Protein AF-A0A023WYY3-F1 (afdb_monomer_lite)

pLDDT: mean 71.52, std 16.11, range [32.47, 91.0]

Organism: Rubrobacter radiotolerans (NCBI:txid42256)

Radius of gyration: 21.74 Å; chains: 1; bounding box: 45×30×71 Å

Secondary structure (DSSP, 8-state):
---------------GGGGHHHHHHHHHTT--HHHHHHHHTS-HHHHHHHHHHTT-PPP---S-PPP--S-----EEE-SSS-EEE-GGGGG-HHHHHHTTT---EEEEE-SS-EEEEE------

Sequence (125 aa):
MGGWRLSVGINQRVSLRKFIDDIRRWVNDGKSDEWIASALGTSSSSVQSFRSRNGIYRRTAGPFLPEIGEHSSYEGVLEEGPGLWFDPSVNEDERWKKNWSDVNDVDIHITASRIYIVRHERDRD

Foldseek 3Di:
DDDDDPPPDPAPPQPCVVCVVVLLVCLQVVHQLPRVCVVRVHDSVVSVVVCVVVVSDRPDPDPDDDDPPDDDDWDWDDDPDPDIDTDPCCCVDPCCVVPPPPQPAWDWDDDPPDIDTHGPPPPDD

Structure (mmCIF, N/CA/C/O backbone):
data_AF-A0A023WYY3-F1
#
_entry.id   AF-A0A023WYY3-F1
#
loop_
_atom_site.group_PDB
_atom_site.id
_atom_site.type_symbol
_atom_site.label_atom_id
_atom_site.label_alt_id
_atom_site.label_comp_id
_atom_site.label_asym_id
_atom_site.label_entity_id
_atom_site.label_seq_id
_atom_site.pdbx_PDB_ins_code
_atom_site.Cartn_x
_atom_site.Cartn_y
_atom_site.Cartn_z
_atom_site.occupancy
_atom_site.B_iso_or_equiv
_atom_site.auth_seq_id
_atom_site.auth_comp_id
_atom_site.auth_asym_id
_atom_site.auth_atom_id
_atom_site.pdbx_PDB_model_num
ATOM 1 N N . MET A 1 1 ? 13.586 3.823 45.061 1.00 37.12 1 MET A N 1
ATOM 2 C CA . MET A 1 1 ? 12.839 2.557 44.911 1.00 37.12 1 MET A CA 1
ATOM 3 C C . MET A 1 1 ? 11.396 2.870 44.526 1.00 37.12 1 MET A C 1
ATOM 5 O O . MET A 1 1 ? 10.706 3.521 45.292 1.00 37.12 1 MET A O 1
ATOM 9 N N . GLY A 1 2 ? 11.026 2.488 43.297 1.00 39.59 2 GLY A N 1
ATOM 10 C CA . GLY A 1 2 ? 9.681 2.189 42.773 1.00 39.59 2 GLY A CA 1
ATOM 11 C C . GLY A 1 2 ? 8.455 2.981 43.241 1.00 39.59 2 GLY A C 1
ATOM 12 O O . GLY A 1 2 ? 7.731 2.506 44.105 1.00 39.59 2 GLY A O 1
ATOM 13 N N . GLY A 1 3 ? 8.132 4.088 42.567 1.00 32.47 3 GLY A N 1
ATOM 14 C CA . GLY A 1 3 ? 6.781 4.662 42.566 1.00 32.47 3 GLY A CA 1
ATOM 15 C C . GLY A 1 3 ? 6.056 4.319 41.265 1.00 32.47 3 GLY A C 1
ATOM 16 O O . GLY A 1 3 ? 6.168 5.059 40.291 1.00 32.47 3 GLY A O 1
ATOM 17 N N . TRP A 1 4 ? 5.331 3.198 41.220 1.00 43.59 4 TRP A N 1
ATOM 18 C CA . TRP A 1 4 ? 4.469 2.867 40.082 1.00 43.59 4 TRP A CA 1
ATOM 19 C C . TRP A 1 4 ? 3.206 3.729 40.141 1.00 43.59 4 TRP A C 1
ATOM 21 O O . TRP A 1 4 ? 2.294 3.475 40.926 1.00 43.59 4 TRP A O 1
ATOM 31 N N . ARG A 1 5 ? 3.145 4.767 39.304 1.00 39.12 5 ARG A N 1
ATOM 32 C CA . ARG A 1 5 ? 1.899 5.483 39.015 1.00 39.12 5 ARG A CA 1
ATOM 33 C C . ARG A 1 5 ? 1.086 4.659 38.021 1.00 39.12 5 ARG A C 1
ATOM 35 O O . ARG A 1 5 ? 1.339 4.699 36.821 1.00 39.12 5 ARG A O 1
ATOM 42 N N . LEU A 1 6 ? 0.095 3.930 38.526 1.00 43.53 6 LEU A N 1
ATOM 43 C CA . LEU A 1 6 ? -0.995 3.405 37.710 1.00 43.53 6 LEU A CA 1
ATOM 44 C C . LEU A 1 6 ? -1.798 4.600 37.174 1.00 43.53 6 LEU A C 1
ATOM 46 O O . LEU A 1 6 ? -2.618 5.172 37.888 1.00 43.53 6 LEU A O 1
ATOM 50 N N . SER A 1 7 ? -1.552 5.001 35.925 1.00 40.59 7 SER A N 1
ATOM 51 C CA . SER A 1 7 ? -2.522 5.826 35.204 1.00 40.59 7 SER A CA 1
ATOM 52 C C . SER A 1 7 ? -3.721 4.948 34.871 1.00 40.59 7 SER A C 1
ATOM 54 O O . SER A 1 7 ? -3.684 4.119 33.965 1.00 40.59 7 SER A O 1
ATOM 56 N N . VAL A 1 8 ? -4.778 5.127 35.657 1.00 47.03 8 VAL A N 1
ATOM 57 C CA . VAL A 1 8 ? -6.128 4.644 35.382 1.00 47.03 8 VAL A CA 1
ATOM 58 C C . VAL A 1 8 ? -6.614 5.340 34.109 1.00 47.03 8 VAL A C 1
ATOM 60 O O . VAL A 1 8 ? -7.117 6.459 34.140 1.00 47.03 8 VAL A O 1
ATOM 63 N N . GLY A 1 9 ? -6.415 4.687 32.965 1.00 38.97 9 GLY A N 1
ATOM 64 C CA . GLY A 1 9 ? -7.069 5.055 31.717 1.00 38.97 9 GLY A CA 1
ATOM 65 C C . GLY A 1 9 ? -8.523 4.602 31.774 1.00 38.97 9 GLY A C 1
ATOM 66 O O . GLY A 1 9 ? -8.803 3.405 31.847 1.00 38.97 9 GLY A O 1
ATOM 67 N N . ILE A 1 10 ? -9.437 5.567 31.779 1.00 45.34 10 ILE A N 1
ATOM 68 C CA . ILE A 1 10 ? -10.890 5.396 31.800 1.00 45.34 10 ILE A CA 1
ATOM 69 C C . ILE A 1 10 ? -11.313 4.664 30.514 1.00 45.34 10 ILE A C 1
ATOM 71 O O . ILE A 1 10 ? -11.655 5.279 29.511 1.00 45.34 10 ILE A O 1
ATOM 75 N N . ASN A 1 11 ? -11.270 3.331 30.522 1.00 49.03 11 ASN A N 1
ATOM 76 C CA . ASN A 1 11 ? -11.864 2.510 29.470 1.00 49.03 11 ASN A CA 1
ATOM 77 C C . ASN A 1 11 ? -13.380 2.528 29.674 1.00 49.03 11 ASN A C 1
ATOM 79 O O . ASN A 1 11 ? -13.946 1.629 30.302 1.00 49.03 11 ASN A O 1
ATOM 83 N N . GLN A 1 12 ? -14.043 3.565 29.159 1.00 49.53 12 GLN A N 1
ATOM 84 C CA . GLN A 1 12 ? -15.470 3.481 28.874 1.00 49.53 12 GLN A CA 1
ATOM 85 C C . GLN A 1 12 ? -15.674 2.211 28.044 1.00 49.53 12 GLN A C 1
ATOM 87 O O . GLN A 1 12 ? -15.193 2.092 26.919 1.00 49.53 12 GLN A O 1
ATOM 92 N N . ARG A 1 13 ? -16.323 1.203 28.634 1.00 52.50 13 ARG A N 1
ATOM 93 C CA . ARG A 1 13 ? -16.673 -0.037 27.939 1.00 52.50 13 ARG A CA 1
ATOM 94 C C . ARG A 1 13 ? -17.828 0.264 26.996 1.00 52.50 13 ARG A C 1
ATOM 96 O O . ARG A 1 13 ? -18.975 -0.086 27.262 1.00 52.50 13 ARG A O 1
ATOM 103 N N . VAL A 1 14 ? -17.527 0.949 25.901 1.00 64.50 14 VAL A N 1
ATOM 104 C CA . VAL A 1 14 ? -18.486 1.156 24.828 1.00 64.50 14 VAL A CA 1
ATOM 105 C C . VAL A 1 14 ? -18.819 -0.221 24.251 1.00 64.50 14 VAL A C 1
ATOM 107 O O . VAL A 1 14 ? -17.931 -1.035 23.986 1.00 64.50 14 VAL A O 1
ATOM 110 N N . SER A 1 15 ? -20.108 -0.538 24.131 1.00 77.12 15 SER A N 1
ATOM 111 C CA . SER A 1 15 ? -20.536 -1.841 23.617 1.00 77.12 15 SER A CA 1
ATOM 112 C C . SER A 1 15 ? -20.219 -1.935 22.126 1.00 77.12 15 SER A C 1
ATOM 114 O O . SER A 1 15 ? -21.002 -1.489 21.289 1.00 77.12 15 SER A O 1
ATOM 116 N N . LEU A 1 16 ? -19.080 -2.547 21.794 1.00 79.44 16 LEU A N 1
ATOM 117 C CA . LEU A 1 16 ? -18.603 -2.725 20.416 1.00 79.44 16 LEU A CA 1
ATOM 118 C C . LEU A 1 16 ? -19.604 -3.458 19.513 1.00 79.44 16 LEU A C 1
ATOM 120 O O . LEU A 1 16 ? -19.583 -3.279 18.302 1.00 79.44 16 LEU A O 1
ATOM 124 N N . ARG A 1 17 ? -20.539 -4.223 20.096 1.00 81.19 17 ARG A N 1
ATOM 125 C CA . ARG A 1 17 ? -21.638 -4.856 19.354 1.00 81.19 17 ARG A CA 1
ATOM 126 C C . ARG A 1 17 ? -22.521 -3.858 18.610 1.00 81.19 17 ARG A C 1
ATOM 128 O O . ARG A 1 17 ? -23.001 -4.202 17.540 1.00 81.19 17 ARG A O 1
ATOM 135 N N . LYS A 1 18 ? -22.724 -2.649 19.146 1.00 86.06 18 LYS A N 1
ATOM 136 C CA . LYS A 1 18 ? -23.514 -1.611 18.464 1.00 86.06 18 LYS A CA 1
ATOM 137 C C . LYS A 1 18 ? -22.824 -1.064 17.212 1.00 86.06 18 LYS A C 1
ATOM 139 O O . LYS A 1 18 ? -23.503 -0.523 16.357 1.00 86.06 18 LYS A O 1
ATOM 144 N N . PHE A 1 19 ? -21.508 -1.234 17.114 1.00 88.75 19 PHE A N 1
ATOM 145 C CA . PHE A 1 19 ? -20.668 -0.685 16.051 1.00 88.75 19 PHE A CA 1
ATOM 146 C C . PHE A 1 19 ? -20.145 -1.779 15.115 1.00 88.75 19 PHE A C 1
ATOM 148 O O . PHE A 1 19 ? -19.141 -1.583 14.442 1.00 88.75 19 PHE A O 1
ATOM 155 N N . ILE A 1 20 ? -20.762 -2.966 15.097 1.00 90.25 20 ILE A N 1
ATOM 156 C CA . ILE A 1 20 ? -20.236 -4.103 14.331 1.00 90.25 20 ILE A CA 1
ATOM 157 C C . ILE A 1 20 ? -20.177 -3.814 12.826 1.00 90.25 20 ILE A C 1
ATOM 159 O O . ILE A 1 20 ? -19.173 -4.135 12.191 1.00 90.25 20 ILE A O 1
ATOM 163 N N . ASP A 1 21 ? -21.205 -3.170 12.273 1.00 90.56 21 ASP A N 1
ATOM 164 C CA . ASP A 1 21 ? -21.254 -2.784 10.862 1.00 90.56 21 ASP A CA 1
ATOM 165 C C . ASP A 1 21 ? -20.275 -1.651 10.541 1.00 90.56 21 ASP A C 1
ATOM 167 O O . ASP A 1 21 ? -19.569 -1.724 9.535 1.00 90.56 21 ASP A O 1
ATOM 171 N N . ASP A 1 22 ? -20.132 -0.668 11.434 1.00 91.00 22 ASP A N 1
ATOM 172 C CA . ASP A 1 22 ? -19.135 0.399 11.289 1.00 91.00 22 ASP A CA 1
ATOM 173 C C . ASP A 1 22 ? -17.708 -0.160 11.317 1.00 91.00 22 ASP A C 1
ATOM 175 O O . ASP A 1 22 ? -16.896 0.153 10.448 1.00 91.00 22 ASP A O 1
ATOM 179 N N . ILE A 1 23 ? -17.409 -1.063 12.259 1.00 88.75 23 ILE A N 1
ATOM 180 C CA . ILE A 1 23 ? -16.113 -1.745 12.357 1.00 88.75 23 ILE A CA 1
ATOM 181 C C . ILE A 1 23 ? -15.856 -2.571 11.093 1.00 88.75 23 ILE A C 1
ATOM 183 O O . ILE A 1 23 ? -14.743 -2.537 10.573 1.00 88.75 23 ILE A O 1
ATOM 187 N N . ARG A 1 24 ? -16.856 -3.289 10.563 1.00 89.25 24 ARG A N 1
ATOM 188 C CA . ARG A 1 24 ? -16.726 -4.022 9.291 1.00 89.25 24 ARG A CA 1
ATOM 189 C C . ARG A 1 24 ? -16.412 -3.085 8.133 1.00 89.25 24 ARG A C 1
ATOM 191 O O . ARG A 1 24 ? -15.482 -3.369 7.379 1.00 89.25 24 ARG A O 1
ATOM 198 N N . ARG A 1 25 ? -17.142 -1.973 8.017 1.00 87.06 25 ARG A N 1
ATOM 199 C CA . ARG A 1 25 ? -16.922 -0.969 6.973 1.00 87.06 25 ARG A CA 1
ATOM 200 C C . ARG A 1 25 ? -15.517 -0.389 7.069 1.00 87.06 25 ARG A C 1
ATOM 202 O O . ARG A 1 25 ? -14.772 -0.447 6.104 1.00 87.06 25 ARG A O 1
A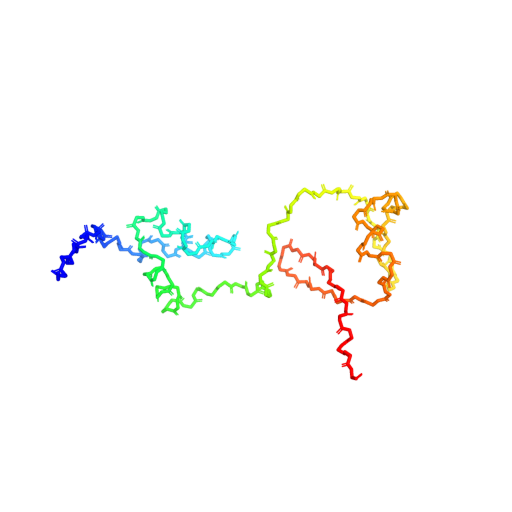TOM 209 N N . TRP A 1 26 ? -15.105 0.074 8.245 1.00 89.50 26 TRP A N 1
ATOM 210 C CA . TRP A 1 26 ? -13.785 0.675 8.445 1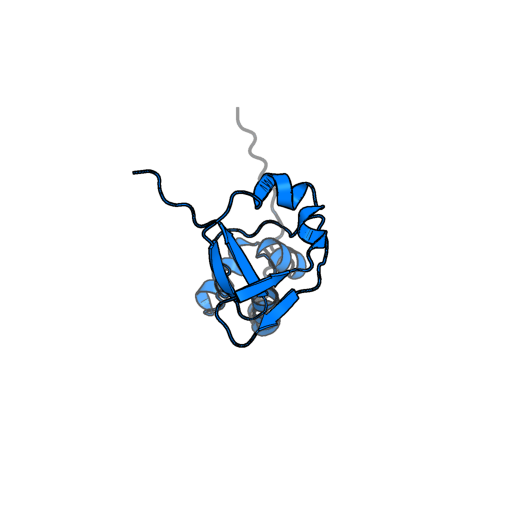.00 89.50 26 TRP A CA 1
ATOM 211 C C . TRP A 1 26 ? -12.633 -0.305 8.238 1.00 89.50 26 TRP A C 1
ATOM 213 O O . TRP A 1 26 ? -11.603 0.072 7.685 1.00 89.50 26 TRP A O 1
ATOM 223 N N . VAL A 1 27 ? -12.796 -1.565 8.645 1.00 84.62 27 VAL A N 1
ATOM 224 C CA . VAL A 1 27 ? -11.816 -2.622 8.366 1.00 84.62 27 VAL A CA 1
ATOM 225 C C . VAL A 1 27 ? -11.718 -2.891 6.864 1.00 84.62 27 VAL A C 1
ATOM 227 O O . VAL A 1 27 ? -10.613 -3.084 6.360 1.00 84.62 27 VAL A O 1
ATOM 230 N N . ASN A 1 28 ? -12.843 -2.873 6.147 1.00 81.94 28 ASN A N 1
ATOM 231 C CA . ASN A 1 28 ? -12.867 -3.014 4.694 1.00 81.94 28 ASN A CA 1
ATOM 232 C C . ASN A 1 28 ? -12.265 -1.798 3.965 1.00 81.94 28 ASN A C 1
ATOM 234 O O . ASN A 1 28 ? -11.592 -1.979 2.956 1.00 81.94 28 ASN A O 1
ATOM 238 N N . ASP A 1 29 ? -12.442 -0.595 4.513 1.00 80.12 29 ASP A N 1
ATOM 239 C CA . ASP A 1 29 ? -11.859 0.664 4.025 1.00 80.12 29 ASP A CA 1
ATOM 240 C C . ASP A 1 29 ? -10.364 0.812 4.387 1.00 80.12 29 ASP A C 1
ATOM 242 O O . ASP A 1 29 ? -9.744 1.833 4.088 1.00 80.12 29 ASP A O 1
ATOM 246 N N . GLY A 1 30 ? -9.769 -0.180 5.062 1.00 78.38 30 GLY A N 1
ATOM 247 C CA . GLY A 1 30 ? -8.340 -0.214 5.386 1.00 78.38 30 GLY A CA 1
ATOM 248 C C . GLY A 1 30 ? -7.926 0.564 6.641 1.00 78.38 30 GLY A C 1
ATOM 249 O O . GLY A 1 30 ? -6.739 0.813 6.836 1.00 78.38 30 GLY A O 1
ATOM 250 N N . LYS A 1 31 ? -8.858 0.950 7.522 1.00 83.75 31 LYS A N 1
ATOM 251 C CA . LYS A 1 31 ? -8.530 1.656 8.774 1.00 83.75 31 LYS A CA 1
ATOM 252 C C . LYS A 1 31 ? -7.805 0.747 9.780 1.00 83.75 31 LYS A C 1
ATOM 254 O O . LYS A 1 31 ? -8.115 -0.445 9.913 1.00 83.75 31 LYS A O 1
ATOM 259 N N . SER A 1 32 ? -6.847 1.323 10.513 1.00 81.38 32 SER A N 1
ATOM 260 C CA . SER A 1 32 ? -6.081 0.640 11.567 1.00 81.38 32 SER A CA 1
ATOM 261 C C . SER A 1 32 ? -6.908 0.424 12.842 1.00 81.38 32 SER A C 1
ATOM 263 O O . SER A 1 32 ? -7.947 1.056 13.042 1.00 81.38 32 SER A O 1
ATOM 265 N N . ASP A 1 33 ? -6.463 -0.488 13.711 1.00 82.81 33 ASP A N 1
ATOM 266 C CA . ASP A 1 33 ? -7.172 -0.776 14.964 1.00 82.81 33 ASP A CA 1
ATOM 267 C C . ASP A 1 33 ? -7.030 0.396 15.940 1.00 82.81 33 ASP A C 1
ATOM 269 O O . ASP A 1 33 ? -7.949 0.666 16.704 1.00 82.81 33 ASP A O 1
ATOM 273 N N . GLU A 1 34 ? -5.922 1.134 15.857 1.00 82.75 34 GLU A N 1
ATOM 274 C CA . GLU A 1 34 ? -5.648 2.374 16.582 1.00 82.75 34 GLU A CA 1
ATOM 275 C C . GLU A 1 34 ? -6.644 3.469 16.195 1.00 82.75 34 GLU A C 1
ATOM 277 O O . GLU A 1 34 ? -7.204 4.135 17.067 1.00 82.75 34 GLU A O 1
ATOM 282 N N . TRP A 1 35 ? -6.919 3.622 14.894 1.00 87.81 35 TRP A N 1
ATOM 283 C CA . TRP A 1 35 ? -7.892 4.598 14.411 1.00 87.81 35 TRP A CA 1
ATOM 284 C C . TRP A 1 35 ? -9.311 4.241 14.867 1.00 87.81 35 TRP A C 1
ATOM 286 O O . TRP A 1 35 ? -10.020 5.088 15.408 1.00 87.81 35 TRP A O 1
ATOM 296 N N . ILE A 1 36 ? -9.712 2.973 14.717 1.00 87.06 36 ILE A N 1
ATOM 297 C CA . ILE A 1 36 ? -11.037 2.491 15.142 1.00 87.06 36 ILE A CA 1
ATOM 298 C C . ILE A 1 36 ? -11.196 2.632 16.664 1.00 87.06 36 ILE A C 1
ATOM 300 O O . ILE A 1 36 ? -12.254 3.029 17.150 1.00 87.06 36 ILE A O 1
ATOM 304 N N . ALA A 1 37 ? -10.141 2.337 17.423 1.00 87.75 37 ALA A N 1
ATOM 305 C CA . ALA A 1 37 ? -10.123 2.474 18.872 1.00 87.75 37 ALA A CA 1
ATOM 306 C C . ALA A 1 37 ? -10.307 3.930 19.308 1.00 87.75 37 ALA A C 1
ATOM 308 O O . ALA A 1 37 ? -11.133 4.204 20.177 1.00 87.75 37 ALA A O 1
ATOM 309 N N . SER A 1 38 ? -9.604 4.860 18.658 1.00 83.94 38 SER A N 1
ATOM 310 C CA . SER A 1 38 ? -9.764 6.295 18.893 1.00 83.94 38 SER A CA 1
ATOM 311 C C . SER A 1 38 ? -11.184 6.772 18.568 1.00 83.94 38 SER A C 1
ATOM 313 O O . SER A 1 38 ? -11.798 7.445 19.394 1.00 83.94 38 SER A O 1
ATOM 315 N N . ALA A 1 39 ? -11.747 6.352 17.429 1.00 87.00 39 ALA A N 1
ATOM 316 C CA . ALA A 1 39 ? -13.097 6.727 17.001 1.00 87.00 39 ALA A CA 1
ATOM 317 C C . ALA A 1 39 ? -14.200 6.221 17.948 1.00 87.00 39 ALA A C 1
ATOM 319 O O . ALA A 1 39 ? -15.205 6.898 18.153 1.00 87.00 39 ALA A O 1
ATOM 320 N N . LEU A 1 40 ? -14.014 5.035 18.533 1.00 88.00 40 LEU A N 1
ATOM 321 C CA . LEU A 1 40 ? -14.981 4.406 19.437 1.00 88.00 40 LEU A CA 1
ATOM 322 C C . LEU A 1 40 ? -14.699 4.670 20.922 1.00 88.00 40 LEU A C 1
ATOM 324 O O . LEU A 1 40 ? -15.433 4.165 21.770 1.00 88.00 40 LEU A O 1
ATOM 328 N N . GLY A 1 41 ? -13.639 5.411 21.259 1.00 85.00 41 GLY A N 1
ATOM 329 C CA . GLY A 1 41 ? -13.233 5.644 22.647 1.00 85.00 41 GLY A CA 1
ATOM 330 C C . GLY A 1 41 ? -12.866 4.356 23.397 1.00 85.00 41 GLY A C 1
ATOM 331 O O . GLY A 1 41 ? -13.223 4.192 24.562 1.00 85.00 41 GLY A O 1
ATOM 332 N N . THR A 1 42 ? -12.195 3.415 22.728 1.00 85.88 42 THR A N 1
ATOM 333 C CA . THR A 1 42 ? -11.764 2.126 23.295 1.00 85.88 42 THR A CA 1
ATOM 334 C C . THR A 1 42 ? -10.269 1.877 23.059 1.00 85.88 42 THR A C 1
ATOM 336 O O . THR A 1 42 ? -9.556 2.749 22.573 1.00 85.88 42 THR A O 1
ATOM 339 N N . SER A 1 43 ? -9.770 0.687 23.407 1.00 82.62 43 SER A N 1
ATOM 340 C CA . SER A 1 43 ? -8.391 0.267 23.133 1.00 82.62 43 SER A CA 1
ATOM 341 C C . SER A 1 43 ? -8.271 -0.551 21.842 1.00 82.62 43 SER A C 1
ATOM 343 O O . SER A 1 43 ? -9.175 -1.315 21.489 1.00 82.62 43 SER A O 1
ATOM 345 N N . SER A 1 44 ? -7.121 -0.460 21.165 1.00 78.75 44 SER A N 1
ATOM 346 C CA . SER A 1 44 ? -6.823 -1.245 19.953 1.00 78.75 44 SER A CA 1
ATOM 347 C C . SER A 1 44 ? -6.912 -2.753 20.206 1.00 78.75 44 SER A C 1
ATOM 349 O O . SER A 1 44 ? -7.467 -3.485 19.391 1.00 78.75 44 SER A O 1
ATOM 351 N N . SER A 1 45 ? -6.499 -3.223 21.387 1.00 74.56 45 SER A N 1
ATOM 352 C CA . SER A 1 45 ? -6.645 -4.625 21.811 1.00 74.56 45 SER A CA 1
ATOM 353 C C . SER A 1 45 ? -8.109 -5.073 21.926 1.00 74.56 45 SER A C 1
ATOM 355 O O . SER A 1 45 ? -8.433 -6.225 21.628 1.00 74.56 45 SER A O 1
ATOM 357 N N . SER A 1 46 ? -9.007 -4.173 22.344 1.00 78.38 46 SER A N 1
ATOM 358 C CA . SER A 1 46 ? -10.450 -4.436 22.423 1.00 78.38 46 SER A CA 1
ATOM 359 C C . SER A 1 46 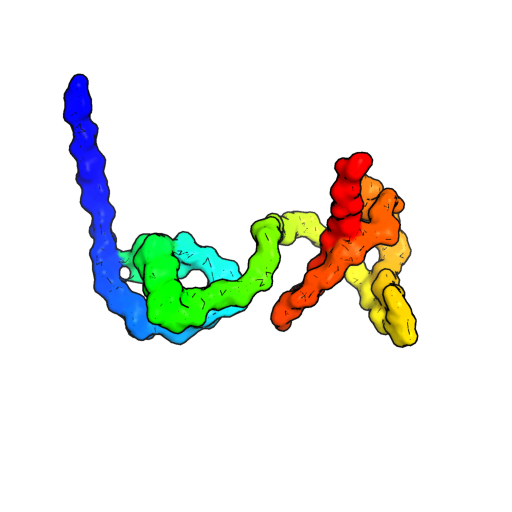? -11.055 -4.562 21.024 1.00 78.38 46 SER A C 1
ATOM 361 O O . SER A 1 46 ? -11.783 -5.519 20.752 1.00 78.38 46 SER A O 1
ATOM 363 N N . VAL A 1 47 ? -10.670 -3.667 20.107 1.00 85.06 47 VAL A N 1
ATOM 364 C CA . VAL A 1 47 ? -11.055 -3.720 18.686 1.00 85.06 47 VAL A CA 1
ATOM 365 C C . VAL A 1 47 ? -10.537 -4.996 18.024 1.00 85.06 47 VAL A C 1
ATOM 367 O O . VAL A 1 47 ? -11.314 -5.714 17.400 1.00 85.06 47 VAL A O 1
ATOM 370 N N . GLN A 1 48 ? -9.259 -5.334 18.206 1.00 81.50 48 GLN A N 1
ATOM 371 C CA . GLN A 1 48 ? -8.640 -6.539 17.647 1.00 81.50 48 GLN A CA 1
ATOM 372 C C . GLN A 1 48 ? -9.325 -7.816 18.159 1.00 81.50 48 GLN A C 1
ATOM 374 O O . GLN A 1 48 ? -9.703 -8.686 17.372 1.00 81.50 48 GLN A O 1
ATOM 379 N N . SER A 1 49 ? -9.552 -7.907 19.474 1.00 77.62 49 SER A N 1
ATOM 380 C CA . SER A 1 49 ? -10.261 -9.034 20.092 1.00 77.62 49 SER A CA 1
ATOM 381 C C . SER A 1 49 ? -11.691 -9.154 19.573 1.00 77.62 49 SER A C 1
ATOM 383 O O . SER A 1 49 ? -12.172 -10.255 19.308 1.00 77.62 49 SER A O 1
ATOM 385 N N . PHE A 1 50 ? -12.388 -8.026 19.423 1.00 86.62 50 PHE A N 1
ATOM 386 C CA . PHE A 1 50 ? -13.742 -7.996 18.887 1.00 86.62 50 PHE A CA 1
ATOM 387 C C . PHE A 1 50 ? -13.772 -8.439 17.424 1.00 86.62 50 PHE A C 1
ATOM 389 O O . PHE A 1 50 ? -14.587 -9.283 17.063 1.00 86.62 50 PHE A O 1
ATOM 396 N N . ARG A 1 51 ? -12.853 -7.943 16.596 1.00 89.94 51 ARG A N 1
ATOM 397 C CA . ARG A 1 51 ? -12.725 -8.341 15.195 1.00 89.94 51 ARG A CA 1
ATOM 398 C C . ARG A 1 51 ? -12.487 -9.840 15.043 1.00 89.94 51 ARG A C 1
ATOM 400 O O . ARG A 1 51 ? -13.231 -10.487 14.314 1.00 89.94 51 ARG A O 1
ATOM 407 N N . SER A 1 52 ? -11.523 -10.392 15.781 1.00 78.88 52 SER A N 1
ATOM 408 C CA . SER A 1 52 ? -11.206 -11.826 15.766 1.00 78.88 52 SER A CA 1
ATOM 409 C C . SER A 1 52 ? -12.420 -12.685 16.141 1.00 78.88 52 SER A C 1
ATOM 411 O O . SER A 1 52 ? -12.802 -13.583 15.396 1.00 78.88 52 SER A O 1
ATOM 413 N N . ARG A 1 53 ? -13.114 -12.340 17.236 1.00 81.19 53 ARG A N 1
ATOM 414 C CA . ARG A 1 53 ? -14.311 -13.072 17.693 1.00 81.19 53 ARG A CA 1
ATOM 415 C C . ARG A 1 53 ? -15.504 -12.992 16.740 1.00 81.19 53 ARG A C 1
ATOM 417 O O . ARG A 1 53 ? -16.379 -13.844 16.819 1.00 81.19 53 ARG A O 1
ATOM 424 N N . ASN A 1 54 ? -15.573 -11.968 15.890 1.00 83.50 54 ASN A N 1
ATOM 425 C CA . ASN A 1 54 ? -16.683 -11.757 14.954 1.00 83.50 54 ASN A CA 1
ATOM 426 C C . ASN A 1 54 ? -16.300 -12.056 13.493 1.00 83.50 54 ASN A C 1
ATOM 428 O O . ASN A 1 54 ? -17.056 -11.704 12.587 1.00 83.50 54 ASN A O 1
ATOM 432 N N . GLY A 1 55 ? -15.130 -12.662 13.252 1.00 82.12 55 GLY A N 1
ATOM 433 C CA . GLY A 1 55 ? -14.648 -12.990 11.908 1.00 82.12 55 GLY A CA 1
ATOM 434 C C . GLY A 1 55 ? -14.377 -11.769 11.019 1.00 82.12 55 GLY A C 1
ATOM 435 O O . GLY A 1 55 ? -14.448 -11.863 9.798 1.00 82.12 55 GLY A O 1
ATOM 436 N N . ILE A 1 56 ? -14.103 -10.601 11.611 1.00 82.12 56 ILE A N 1
ATOM 437 C CA . ILE A 1 56 ? -13.847 -9.344 10.891 1.00 82.12 56 ILE A CA 1
ATOM 438 C C . ILE A 1 56 ? -12.349 -9.239 10.606 1.00 82.12 56 ILE A C 1
ATOM 440 O O . ILE A 1 56 ? -11.583 -8.511 11.254 1.00 82.12 56 ILE A O 1
ATOM 444 N N . TYR A 1 57 ? -11.908 -10.011 9.627 1.00 77.69 57 TYR A N 1
ATOM 445 C CA . TYR A 1 57 ? -10.534 -9.962 9.158 1.00 77.69 57 TYR A CA 1
ATOM 446 C C . TYR A 1 57 ? -10.358 -8.765 8.232 1.00 77.69 57 TYR A C 1
ATOM 448 O O . TYR A 1 57 ? -11.232 -8.445 7.427 1.00 77.69 57 TYR A O 1
ATOM 456 N N . ARG A 1 58 ? -9.211 -8.087 8.350 1.00 74.19 58 ARG A N 1
ATOM 457 C CA . ARG A 1 58 ? -8.774 -7.238 7.245 1.00 74.19 58 ARG A CA 1
ATOM 458 C C . ARG A 1 58 ? -8.605 -8.197 6.080 1.00 74.19 58 ARG A C 1
ATOM 460 O O . ARG A 1 58 ? -7.928 -9.211 6.250 1.00 74.19 58 ARG A O 1
ATOM 467 N N . ARG A 1 59 ? -9.238 -7.915 4.937 1.00 62.72 59 ARG A N 1
ATOM 468 C CA . ARG A 1 59 ? -8.804 -8.562 3.698 1.00 62.72 59 ARG A CA 1
ATOM 469 C C . ARG A 1 59 ? -7.313 -8.306 3.629 1.00 62.72 59 ARG A C 1
ATOM 471 O O . ARG A 1 59 ? -6.911 -7.151 3.751 1.00 62.72 59 ARG A O 1
ATOM 478 N N . THR A 1 60 ? -6.537 -9.379 3.589 1.00 45.50 60 THR A N 1
ATOM 479 C CA . THR A 1 60 ? -5.083 -9.341 3.581 1.00 45.50 60 THR A CA 1
ATOM 480 C C . THR A 1 60 ? -4.651 -8.495 2.389 1.00 45.50 60 THR A C 1
ATOM 482 O O . THR A 1 60 ? -4.493 -8.991 1.282 1.00 45.50 60 THR A O 1
ATOM 485 N N . ALA A 1 61 ? -4.493 -7.189 2.600 1.00 47.34 61 ALA A N 1
ATOM 486 C CA . ALA A 1 61 ? -3.389 -6.501 1.983 1.00 47.34 61 ALA A CA 1
ATOM 487 C C . ALA A 1 61 ? -2.164 -7.259 2.494 1.00 47.34 61 ALA A C 1
ATOM 489 O O . ALA A 1 61 ? -2.043 -7.492 3.703 1.00 47.34 61 ALA A O 1
ATOM 490 N N . GLY A 1 62 ? -1.348 -7.746 1.563 1.00 42.78 62 GLY A N 1
ATOM 491 C CA . GLY A 1 62 ? -0.051 -8.328 1.866 1.00 42.78 62 GLY A CA 1
ATOM 492 C C . GLY A 1 62 ? 0.811 -7.393 2.729 1.00 42.78 62 GLY A C 1
ATOM 493 O O . GLY A 1 62 ? 0.369 -6.308 3.121 1.00 42.78 62 GLY A O 1
ATOM 494 N N . PRO A 1 63 ? 2.029 -7.830 3.075 1.00 42.53 63 PRO A N 1
ATOM 495 C CA . PRO A 1 63 ? 2.855 -7.195 4.095 1.00 42.53 63 PRO A CA 1
ATOM 496 C C . PRO A 1 63 ? 2.942 -5.679 3.872 1.00 42.53 63 PRO A C 1
ATOM 498 O O . PRO A 1 63 ? 3.238 -5.231 2.773 1.00 42.53 63 PRO A O 1
ATOM 501 N N . PHE A 1 64 ? 2.609 -4.924 4.925 1.00 42.94 64 PHE A N 1
ATOM 502 C CA . PHE A 1 64 ? 2.906 -3.504 5.148 1.00 42.94 64 PHE A CA 1
ATOM 503 C C . PHE A 1 64 ? 3.183 -2.680 3.875 1.00 42.94 64 PHE A C 1
ATOM 505 O O . PHE A 1 64 ? 4.330 -2.437 3.509 1.00 42.94 64 PHE A O 1
ATOM 512 N N . LEU A 1 65 ? 2.132 -2.207 3.205 1.00 47.50 65 LEU A N 1
ATOM 513 C CA . LEU A 1 65 ? 2.328 -1.205 2.163 1.00 47.50 65 LEU A CA 1
ATOM 514 C C . LEU A 1 65 ? 2.650 0.139 2.834 1.00 47.50 65 LEU A C 1
ATOM 516 O O . LEU A 1 65 ? 1.886 0.558 3.711 1.00 47.50 65 LEU A O 1
ATOM 520 N N . PRO A 1 66 ? 3.745 0.819 2.451 1.00 46.31 66 PRO A N 1
ATOM 521 C CA . PRO A 1 66 ? 3.998 2.177 2.905 1.00 46.31 66 PRO A CA 1
ATOM 522 C C . PRO A 1 66 ? 2.812 3.066 2.518 1.00 46.31 66 PRO A C 1
ATOM 524 O O . PRO A 1 66 ? 2.169 2.832 1.488 1.00 46.31 66 PRO A O 1
ATOM 527 N N . GLU A 1 67 ? 2.517 4.091 3.327 1.00 49.41 67 GLU A N 1
ATOM 528 C CA . GLU A 1 67 ? 1.696 5.207 2.853 1.00 49.41 67 GLU A CA 1
ATOM 529 C C . GLU A 1 67 ? 2.251 5.608 1.488 1.00 49.41 67 GLU A C 1
ATOM 531 O O . GLU A 1 67 ? 3.457 5.834 1.370 1.00 49.41 67 GLU A O 1
ATOM 536 N N . ILE A 1 68 ? 1.414 5.577 0.443 1.00 53.44 68 ILE A N 1
ATOM 537 C CA . ILE A 1 68 ? 1.840 5.997 -0.890 1.00 53.44 68 ILE A CA 1
ATOM 538 C C . ILE A 1 68 ? 2.263 7.447 -0.699 1.00 53.44 68 ILE A C 1
ATOM 540 O O . ILE A 1 68 ? 1.407 8.309 -0.501 1.00 53.44 68 ILE A O 1
ATOM 544 N N . GLY A 1 69 ? 3.572 7.677 -0.619 1.00 53.44 69 GLY A N 1
ATOM 545 C CA . GLY A 1 69 ? 4.129 8.997 -0.401 1.00 53.44 69 GLY A CA 1
ATOM 546 C C . GLY A 1 69 ? 3.808 9.899 -1.586 1.00 53.44 69 GLY A C 1
ATOM 547 O O . GLY A 1 69 ? 2.908 9.647 -2.394 1.00 53.44 69 GLY A O 1
ATOM 548 N N . GLU A 1 70 ? 4.587 10.959 -1.728 1.00 54.84 70 GLU A N 1
ATOM 549 C CA . GLU A 1 70 ? 4.522 11.785 -2.924 1.00 54.84 70 GLU A CA 1
ATOM 550 C C . GLU A 1 70 ? 4.710 10.911 -4.178 1.00 54.84 70 GLU A C 1
ATOM 552 O O . GLU A 1 70 ? 5.723 10.219 -4.327 1.00 54.84 70 GLU A O 1
ATOM 557 N N . HIS A 1 71 ? 3.704 10.905 -5.054 1.00 61.81 71 HIS A N 1
ATOM 558 C CA . HIS A 1 71 ? 3.634 10.061 -6.244 1.00 61.81 71 HIS A CA 1
ATOM 559 C C . HIS A 1 71 ? 3.344 10.916 -7.474 1.00 61.81 71 HIS A C 1
ATOM 561 O O . HIS A 1 71 ? 2.589 11.883 -7.406 1.00 61.81 71 HIS A O 1
ATOM 567 N N . SER A 1 72 ? 3.944 10.539 -8.600 1.00 59.34 72 SER A N 1
ATOM 568 C CA . SER A 1 72 ? 3.536 11.045 -9.911 1.00 59.34 72 SER A CA 1
ATOM 569 C C . SER A 1 72 ? 2.528 10.087 -10.529 1.00 59.34 72 SER A C 1
ATOM 571 O O . SER A 1 72 ? 2.607 8.876 -10.321 1.00 59.34 72 SER A O 1
ATOM 573 N N . SER A 1 73 ? 1.569 10.642 -11.265 1.00 63.38 73 SER A N 1
ATOM 574 C CA . SER A 1 73 ? 0.588 9.868 -12.024 1.00 63.38 73 SER A CA 1
ATOM 575 C C . SER A 1 73 ? 0.980 9.883 -13.494 1.00 63.38 73 SER A C 1
ATOM 577 O O . SER A 1 73 ? 1.236 10.953 -14.041 1.00 63.38 73 SER A O 1
ATOM 579 N N . TYR A 1 74 ? 1.003 8.706 -14.110 1.00 67.25 74 TYR A N 1
ATOM 580 C CA . TYR A 1 74 ? 1.304 8.510 -15.526 1.00 67.25 74 TYR A CA 1
ATOM 581 C C . TYR A 1 74 ? 0.145 7.754 -16.173 1.00 67.25 74 TYR A C 1
ATOM 583 O O . TYR A 1 74 ? -0.491 6.922 -15.519 1.00 67.25 74 TYR A O 1
ATOM 591 N N . GLU A 1 75 ? -0.142 8.049 -17.439 1.00 58.22 75 GLU A N 1
ATOM 592 C CA . GLU A 1 75 ? -1.117 7.280 -18.207 1.00 58.22 75 GLU A CA 1
ATOM 593 C C . GLU A 1 75 ? -0.533 5.904 -18.548 1.00 58.22 75 GLU A C 1
ATOM 595 O O . GLU A 1 75 ? 0.661 5.768 -18.833 1.00 58.22 75 GLU A O 1
ATOM 600 N N . GLY A 1 76 ? -1.371 4.873 -18.465 1.00 65.38 76 GLY A N 1
ATOM 601 C CA . GLY A 1 76 ? -0.996 3.507 -18.797 1.00 65.38 76 GLY A CA 1
ATOM 602 C C . GLY A 1 76 ? -2.049 2.861 -19.682 1.00 65.38 76 GLY A C 1
ATOM 603 O O . GLY A 1 76 ? -3.246 3.078 -19.485 1.00 65.38 76 GLY A O 1
ATOM 604 N N . VAL A 1 77 ? -1.599 2.060 -20.645 1.00 66.19 77 VAL A N 1
ATOM 605 C CA . VAL A 1 77 ? -2.462 1.329 -21.578 1.00 66.19 77 VAL A CA 1
ATOM 606 C C . VAL A 1 77 ? -2.309 -0.168 -21.330 1.00 66.19 77 VAL A C 1
ATOM 608 O O . VAL A 1 77 ? -1.199 -0.697 -21.252 1.00 66.19 77 VAL A O 1
ATOM 611 N N . LEU A 1 78 ? -3.451 -0.843 -21.203 1.00 70.06 78 LEU A N 1
ATOM 612 C CA . LEU A 1 78 ? -3.556 -2.299 -21.203 1.00 70.06 78 LEU A CA 1
ATOM 613 C C . LEU A 1 78 ? -3.896 -2.737 -22.628 1.00 70.06 78 LEU A C 1
ATOM 615 O O . LEU A 1 78 ? -4.992 -2.456 -23.112 1.00 70.06 78 LEU A O 1
ATOM 619 N N . GLU A 1 79 ? -2.955 -3.389 -23.304 1.00 66.12 79 GLU A N 1
ATOM 620 C CA . GLU A 1 79 ? -3.177 -3.954 -24.639 1.00 66.12 79 GLU A CA 1
ATOM 621 C C . GLU A 1 79 ? -3.643 -5.417 -24.546 1.00 66.12 79 GLU A C 1
ATOM 623 O O . GLU A 1 79 ? -3.457 -6.070 -23.521 1.00 66.12 79 GLU A O 1
ATOM 628 N N . GLU A 1 80 ? -4.219 -5.969 -25.623 1.00 59.06 80 GLU A N 1
ATOM 629 C CA . GLU A 1 80 ? -4.634 -7.386 -25.724 1.00 59.06 80 GLU A CA 1
ATOM 630 C C . GLU A 1 80 ? -3.438 -8.368 -25.840 1.00 59.06 80 GLU A C 1
ATOM 632 O O . GLU A 1 80 ? -3.473 -9.359 -26.569 1.00 59.06 80 GLU A O 1
ATOM 637 N N . GLY A 1 81 ? -2.353 -8.09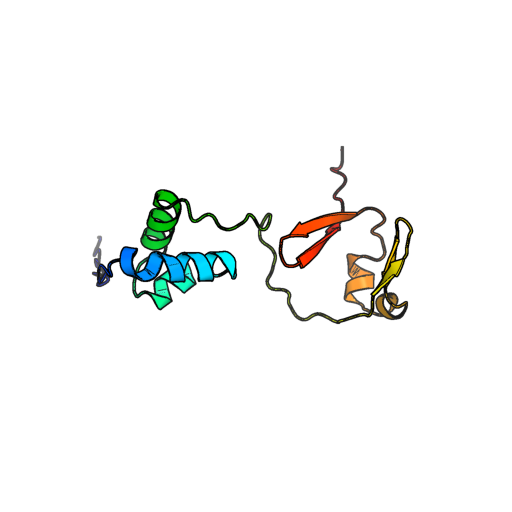3 -25.114 1.00 64.56 81 GLY A N 1
ATOM 638 C CA . GLY A 1 81 ? -1.127 -8.884 -25.032 1.00 64.56 81 GLY A CA 1
ATOM 639 C C . GLY A 1 81 ? -0.583 -8.928 -23.597 1.00 64.56 81 GLY A C 1
ATOM 6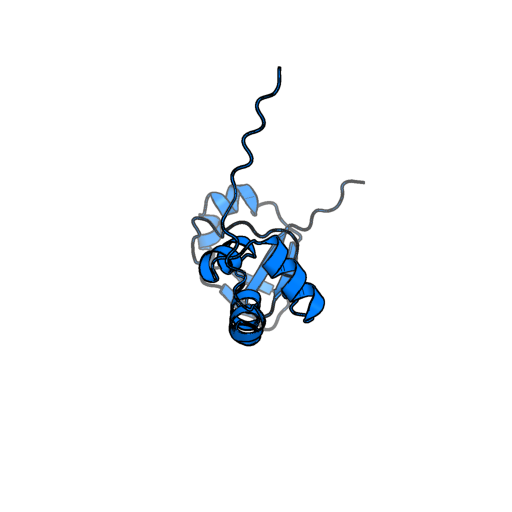40 O O . GLY A 1 81 ? -1.202 -8.395 -22.680 1.00 64.56 81 GLY A O 1
ATOM 641 N N . PRO A 1 82 ? 0.580 -9.554 -23.350 1.00 62.59 82 PRO A N 1
ATOM 642 C CA . PRO A 1 82 ? 1.113 -9.742 -21.994 1.00 62.59 82 PRO A CA 1
ATOM 643 C C . PRO A 1 82 ? 1.714 -8.465 -21.365 1.00 62.59 82 PRO A C 1
ATOM 645 O O . PRO A 1 82 ? 2.467 -8.563 -20.400 1.00 62.59 82 PRO A O 1
ATOM 648 N N . GLY A 1 83 ? 1.442 -7.279 -21.921 1.00 66.06 83 GLY A N 1
ATOM 649 C CA . GLY A 1 83 ? 2.147 -6.039 -21.599 1.00 66.06 83 GLY A CA 1
ATOM 650 C C . GLY A 1 83 ? 1.279 -4.991 -20.905 1.00 66.06 83 GLY A C 1
ATOM 651 O O . GLY A 1 83 ? 0.165 -4.703 -21.337 1.00 66.06 83 GLY A O 1
ATOM 652 N N . LEU A 1 84 ? 1.837 -4.381 -19.858 1.00 74.25 84 LEU A N 1
ATOM 653 C CA . LEU A 1 84 ? 1.406 -3.087 -19.337 1.00 74.25 84 LEU A CA 1
ATOM 654 C C . LEU A 1 84 ? 2.384 -2.032 -19.851 1.00 74.25 84 LEU A C 1
ATOM 656 O O . LEU A 1 84 ? 3.580 -2.119 -19.569 1.00 74.25 84 LEU A O 1
ATOM 660 N N . TRP A 1 85 ? 1.879 -1.037 -20.575 1.00 77.19 85 TRP A N 1
ATOM 661 C CA . TRP A 1 85 ? 2.691 0.069 -21.072 1.00 77.19 85 TRP A CA 1
ATOM 662 C C . TRP A 1 85 ? 2.420 1.326 -20.260 1.00 77.19 85 TRP A C 1
ATOM 664 O O . TRP A 1 85 ? 1.269 1.647 -19.965 1.00 77.19 85 TRP A O 1
ATOM 674 N N . PHE A 1 86 ? 3.487 2.042 -19.926 1.00 78.19 86 PHE A N 1
ATOM 675 C CA . PHE A 1 86 ? 3.422 3.367 -19.319 1.00 78.19 86 PHE A CA 1
ATOM 676 C C . PHE A 1 86 ? 3.786 4.422 -20.356 1.00 78.19 86 PHE A C 1
ATOM 678 O O . PHE A 1 86 ? 4.523 4.135 -21.304 1.00 78.19 86 PHE A O 1
ATOM 685 N N . ASP A 1 87 ? 3.315 5.648 -20.146 1.00 79.56 87 ASP A N 1
ATOM 686 C CA . ASP A 1 87 ? 3.793 6.794 -20.910 1.00 79.56 87 ASP A CA 1
ATOM 687 C C . ASP A 1 87 ? 5.341 6.866 -20.882 1.00 79.56 87 ASP A C 1
ATOM 689 O O . ASP A 1 87 ? 5.938 6.736 -19.805 1.00 79.56 87 ASP A O 1
ATOM 693 N N . PRO A 1 88 ? 6.016 7.087 -22.029 1.00 80.62 88 PRO A N 1
ATOM 694 C CA . PRO A 1 88 ? 7.477 7.136 -22.097 1.00 80.62 88 PRO A CA 1
ATOM 695 C C . PRO A 1 88 ? 8.135 8.144 -21.144 1.00 80.62 88 PRO A C 1
ATOM 697 O O . PRO A 1 88 ? 9.287 7.927 -20.753 1.00 80.62 88 PRO A O 1
ATOM 700 N N . SER A 1 89 ? 7.423 9.204 -20.739 1.00 81.19 89 SER A N 1
ATOM 701 C CA . SER A 1 89 ? 7.878 10.205 -19.762 1.00 81.19 89 SER A CA 1
ATOM 702 C C . SER A 1 89 ? 8.168 9.623 -18.382 1.00 81.19 89 SER A C 1
ATOM 704 O O . SER A 1 89 ? 8.928 10.222 -17.623 1.00 81.19 89 SER A O 1
ATOM 706 N N . VAL A 1 90 ? 7.669 8.421 -18.063 1.00 84.62 90 VAL A N 1
ATOM 707 C CA . VAL A 1 90 ? 8.038 7.716 -16.825 1.00 84.62 90 VAL A CA 1
ATOM 708 C C . VAL A 1 90 ? 9.557 7.543 -16.708 1.00 84.62 90 VAL A C 1
ATOM 710 O O . VAL A 1 90 ? 10.105 7.594 -15.608 1.00 84.62 90 VAL A O 1
ATOM 713 N N . ASN A 1 91 ? 10.263 7.427 -17.840 1.00 82.00 91 ASN A N 1
ATOM 714 C CA . ASN A 1 91 ? 11.720 7.310 -17.873 1.00 82.00 91 ASN A CA 1
ATOM 715 C C . ASN A 1 91 ? 12.445 8.585 -17.438 1.00 82.00 91 ASN A C 1
ATOM 717 O O . ASN A 1 91 ? 13.638 8.526 -17.148 1.00 82.00 91 ASN A O 1
ATOM 721 N N . GLU A 1 92 ? 11.764 9.729 -17.388 1.00 85.19 92 GLU A N 1
ATOM 722 C CA . GLU A 1 92 ? 12.331 10.991 -16.919 1.00 85.19 92 GLU A CA 1
ATOM 723 C C . GLU A 1 92 ? 12.250 11.130 -15.391 1.00 85.19 92 GLU A C 1
ATOM 725 O O . GLU A 1 92 ? 13.029 11.891 -14.817 1.00 85.19 92 GLU A O 1
ATOM 730 N N . ASP A 1 93 ? 11.391 10.354 -14.719 1.00 85.81 93 ASP A N 1
ATOM 731 C CA . ASP A 1 93 ? 11.223 10.388 -13.266 1.00 85.81 93 ASP A CA 1
ATOM 732 C C . ASP A 1 93 ? 12.466 9.838 -12.550 1.00 85.81 93 ASP A C 1
ATOM 734 O O . ASP A 1 93 ? 12.841 8.673 -12.691 1.00 85.81 93 ASP A O 1
ATOM 738 N N . GLU A 1 94 ? 13.098 10.663 -11.714 1.00 85.50 94 GLU A N 1
ATOM 739 C CA . GLU A 1 94 ? 14.291 10.270 -10.956 1.00 85.50 94 GLU A CA 1
ATOM 740 C C . GLU A 1 94 ? 14.034 9.092 -10.005 1.00 85.50 94 GLU A C 1
ATOM 742 O O . GLU A 1 94 ? 14.926 8.275 -9.762 1.00 85.50 94 GLU A O 1
ATOM 747 N N . ARG A 1 95 ? 12.806 8.939 -9.490 1.00 82.94 95 ARG A N 1
ATOM 748 C CA . ARG A 1 95 ? 12.435 7.773 -8.679 1.00 82.94 95 ARG A CA 1
ATOM 749 C C . ARG A 1 95 ? 12.343 6.533 -9.548 1.00 82.94 95 ARG A C 1
ATOM 751 O O . ARG A 1 95 ? 12.763 5.487 -9.069 1.00 82.94 95 ARG A O 1
ATOM 758 N N . TRP A 1 96 ? 11.832 6.625 -10.777 1.00 85.25 96 TRP A N 1
ATOM 759 C CA . TRP A 1 96 ? 11.824 5.502 -11.719 1.00 85.25 96 TRP A CA 1
ATOM 760 C C . TRP A 1 96 ? 13.250 5.100 -12.084 1.00 85.25 96 TRP A C 1
ATOM 762 O O . TRP A 1 96 ? 13.629 3.950 -11.881 1.00 85.25 96 TRP A O 1
ATOM 772 N N . LYS A 1 97 ? 14.091 6.054 -12.496 1.00 87.12 97 LYS A N 1
ATOM 773 C CA . LYS A 1 97 ? 15.501 5.792 -12.827 1.00 87.12 97 LYS A CA 1
ATOM 774 C C . LYS A 1 97 ? 16.248 5.114 -11.683 1.00 87.12 97 LYS A C 1
ATOM 776 O O . LYS A 1 97 ? 16.945 4.132 -11.905 1.00 87.12 97 LYS A O 1
ATOM 781 N N . LYS A 1 98 ? 16.075 5.605 -10.455 1.00 83.75 98 LYS A N 1
ATOM 782 C CA . LYS A 1 98 ? 16.776 5.090 -9.272 1.00 83.75 98 LYS A CA 1
ATOM 783 C C . LYS A 1 98 ? 16.330 3.690 -8.847 1.00 83.75 98 LYS A C 1
ATOM 785 O O . LYS A 1 98 ? 17.105 2.976 -8.220 1.00 83.75 98 LYS A O 1
ATOM 790 N N . ASN A 1 99 ? 15.069 3.346 -9.090 1.00 81.94 99 ASN A N 1
ATOM 791 C CA . ASN A 1 99 ? 14.432 2.195 -8.457 1.00 81.94 99 ASN A CA 1
ATOM 792 C C . ASN A 1 99 ? 13.984 1.122 -9.452 1.00 81.94 99 ASN A C 1
ATOM 794 O O . ASN A 1 99 ? 13.904 -0.036 -9.089 1.00 81.94 99 ASN A O 1
ATOM 798 N N . TRP A 1 100 ? 13.627 1.477 -10.672 1.00 86.62 100 TRP A N 1
ATOM 799 C CA . TRP A 1 100 ? 12.914 0.574 -11.574 1.00 86.62 100 TRP A CA 1
ATOM 800 C C . TRP A 1 100 ? 13.614 0.383 -12.917 1.00 86.62 100 TRP A C 1
ATOM 802 O O . TRP A 1 100 ? 13.273 -0.553 -13.630 1.00 86.62 100 TRP A O 1
ATOM 812 N N . SER A 1 101 ? 14.610 1.210 -13.251 1.00 84.25 101 SER A N 1
ATOM 813 C CA . SER A 1 101 ? 15.294 1.148 -14.552 1.00 84.25 101 SER A CA 1
ATOM 814 C C . SER A 1 101 ? 16.038 -0.166 -14.817 1.00 84.25 101 SER A C 1
ATOM 816 O O . SER A 1 101 ? 16.213 -0.544 -15.972 1.00 84.25 101 SER A O 1
ATOM 818 N N . ASP A 1 102 ? 16.460 -0.868 -13.767 1.00 83.50 102 ASP A N 1
ATOM 819 C CA . ASP A 1 102 ? 17.179 -2.143 -13.820 1.00 83.50 102 ASP A CA 1
ATOM 820 C C . ASP A 1 102 ? 16.283 -3.368 -13.552 1.00 83.50 102 ASP A C 1
ATOM 822 O O . ASP A 1 102 ? 16.740 -4.514 -13.604 1.00 83.50 102 ASP A O 1
ATOM 826 N N . VAL A 1 103 ? 14.993 -3.149 -13.287 1.00 84.38 103 VAL A N 1
ATOM 827 C CA . VAL A 1 103 ? 14.047 -4.205 -12.920 1.00 84.38 103 VAL A CA 1
ATOM 828 C C . VAL A 1 103 ? 13.481 -4.852 -14.178 1.00 84.38 103 VAL A C 1
ATOM 830 O O . VAL A 1 103 ? 12.746 -4.232 -14.938 1.00 84.38 103 VAL A O 1
ATOM 833 N N . ASN A 1 104 ? 13.813 -6.126 -14.377 1.00 80.38 104 ASN A N 1
ATOM 834 C CA . ASN A 1 104 ? 13.352 -6.916 -15.523 1.00 80.38 104 ASN A CA 1
ATOM 835 C C . ASN A 1 104 ? 12.254 -7.926 -15.154 1.00 80.38 104 ASN A C 1
ATOM 837 O O . ASN A 1 104 ? 11.643 -8.505 -16.046 1.00 80.38 104 ASN A O 1
ATOM 841 N N . ASP A 1 105 ? 12.024 -8.149 -13.858 1.00 81.81 105 ASP A N 1
ATOM 842 C CA . ASP A 1 105 ? 11.073 -9.134 -13.348 1.00 81.81 105 ASP A CA 1
ATOM 843 C C . ASP A 1 105 ? 10.292 -8.537 -12.167 1.00 81.81 105 ASP A C 1
ATOM 845 O O . ASP A 1 105 ? 10.865 -7.859 -11.302 1.00 81.81 105 ASP A O 1
ATOM 849 N N . VAL A 1 106 ? 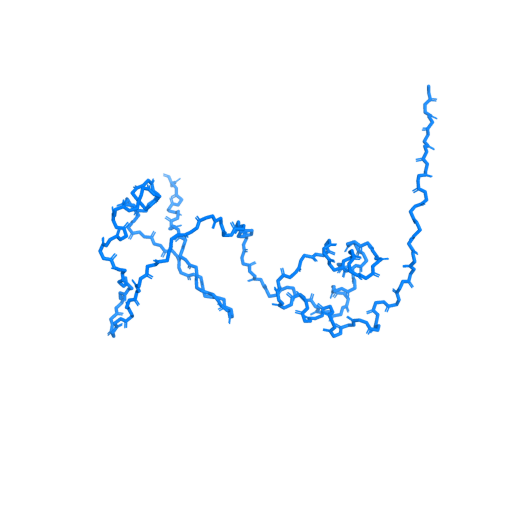8.970 -8.709 -12.178 1.00 83.75 106 VAL A N 1
ATOM 850 C CA . VAL A 1 106 ? 8.045 -8.081 -11.229 1.00 83.75 106 VAL A CA 1
ATOM 851 C C . VAL A 1 106 ? 6.916 -9.030 -10.850 1.00 83.75 106 VAL A C 1
ATOM 853 O O . VAL A 1 106 ? 6.350 -9.722 -11.693 1.00 83.75 106 VAL A O 1
ATOM 856 N N . ASP A 1 107 ? 6.520 -8.973 -9.585 1.00 80.31 107 ASP A N 1
ATOM 857 C CA . ASP A 1 107 ? 5.320 -9.614 -9.072 1.00 80.31 107 ASP A CA 1
ATOM 858 C C . ASP A 1 107 ? 4.138 -8.638 -9.117 1.00 80.31 107 ASP A C 1
ATOM 860 O O . ASP A 1 107 ? 4.219 -7.493 -8.657 1.00 80.31 107 ASP A O 1
ATOM 864 N N . ILE A 1 108 ? 3.006 -9.099 -9.655 1.00 81.56 108 ILE A N 1
ATOM 865 C CA . ILE A 1 108 ? 1.764 -8.321 -9.708 1.00 81.56 108 ILE A CA 1
ATOM 866 C C . ILE A 1 108 ? 0.807 -8.825 -8.630 1.00 81.56 108 ILE A C 1
ATOM 868 O O . ILE A 1 108 ? 0.304 -9.948 -8.687 1.00 81.56 108 ILE A O 1
ATOM 872 N N . HIS A 1 109 ? 0.482 -7.960 -7.672 1.00 76.19 109 HIS A N 1
ATOM 873 C CA . HIS A 1 109 ? -0.516 -8.242 -6.645 1.00 76.19 109 HIS A CA 1
ATOM 874 C C . HIS A 1 109 ? -1.819 -7.500 -6.936 1.00 76.19 109 HIS A C 1
ATOM 876 O O . HIS A 1 109 ? -1.882 -6.270 -6.895 1.00 76.19 109 HIS A O 1
ATOM 882 N N . ILE A 1 110 ? -2.890 -8.257 -7.166 1.00 78.06 110 ILE A N 1
ATOM 883 C CA . ILE A 1 110 ? -4.236 -7.718 -7.369 1.00 78.06 110 ILE A CA 1
ATOM 884 C C . ILE A 1 110 ? -5.006 -7.812 -6.054 1.00 78.06 110 ILE A C 1
ATOM 886 O O . ILE A 1 110 ? -5.187 -8.886 -5.482 1.00 78.06 110 ILE A O 1
ATOM 890 N N . THR A 1 111 ? -5.487 -6.672 -5.575 1.00 69.19 111 THR A N 1
ATOM 891 C CA . THR A 1 111 ? -6.412 -6.584 -4.443 1.00 69.19 111 THR A CA 1
ATOM 892 C C . THR A 1 111 ? -7.792 -6.165 -4.930 1.00 69.19 111 THR A C 1
ATOM 894 O O . THR A 1 111 ? -7.993 -5.841 -6.096 1.00 69.19 111 THR A O 1
ATOM 897 N N . ALA A 1 112 ? -8.762 -6.109 -4.021 1.00 64.06 112 ALA A N 1
ATOM 898 C CA . ALA A 1 112 ? -10.125 -5.728 -4.373 1.00 64.06 112 ALA A CA 1
ATOM 899 C C . ALA A 1 112 ? -10.289 -4.294 -4.902 1.00 64.06 112 ALA A C 1
ATOM 901 O O . ALA A 1 112 ? -11.335 -3.981 -5.460 1.00 64.06 112 ALA A O 1
ATOM 902 N N . SER A 1 113 ? -9.310 -3.418 -4.677 1.00 68.31 113 SER A N 1
ATOM 903 C CA . SER A 1 113 ? -9.408 -2.001 -5.046 1.00 68.31 113 SER A CA 1
ATOM 904 C C . SER A 1 113 ? -8.173 -1.455 -5.754 1.00 68.31 113 SER A C 1
ATOM 906 O O . SER A 1 113 ? -8.187 -0.300 -6.167 1.00 68.31 113 SER A O 1
ATOM 908 N N . ARG A 1 114 ? -7.075 -2.216 -5.806 1.00 68.38 114 ARG A N 1
ATOM 909 C CA . ARG A 1 114 ? -5.763 -1.733 -6.259 1.00 68.38 114 ARG A CA 1
ATOM 910 C C . ARG A 1 114 ? -4.940 -2.862 -6.866 1.00 68.38 114 ARG A C 1
ATOM 912 O O . ARG A 1 114 ? -5.014 -3.995 -6.388 1.00 68.38 114 ARG A O 1
ATOM 919 N N . ILE A 1 115 ? -4.125 -2.513 -7.852 1.00 77.50 115 ILE A N 1
ATOM 920 C CA . ILE A 1 115 ? -3.069 -3.360 -8.407 1.00 77.50 115 ILE A CA 1
ATOM 921 C C . ILE A 1 115 ? -1.733 -2.801 -7.912 1.00 77.50 115 ILE A C 1
ATOM 923 O O . ILE A 1 115 ? -1.527 -1.588 -7.940 1.00 77.50 115 ILE A O 1
ATOM 927 N N . TYR A 1 116 ? -0.853 -3.679 -7.442 1.00 79.06 116 TYR A N 1
ATOM 928 C CA . TYR A 1 116 ? 0.502 -3.346 -7.021 1.00 79.06 116 TYR A CA 1
ATOM 929 C C . TYR A 1 116 ? 1.502 -4.091 -7.886 1.00 79.06 116 TYR A C 1
ATOM 931 O O . TYR A 1 116 ? 1.313 -5.272 -8.168 1.00 79.06 116 TYR A O 1
ATOM 939 N N . ILE A 1 117 ? 2.573 -3.395 -8.248 1.00 82.44 117 ILE A N 1
ATOM 940 C CA . ILE A 1 117 ? 3.737 -3.977 -8.904 1.00 82.44 117 ILE A CA 1
ATOM 941 C C . ILE A 1 117 ? 4.856 -3.953 -7.874 1.00 82.44 117 ILE A C 1
ATOM 943 O O . ILE A 1 117 ? 5.158 -2.902 -7.301 1.00 82.44 117 ILE A O 1
ATOM 947 N N . VAL A 1 118 ? 5.427 -5.116 -7.602 1.00 82.25 118 VAL A N 1
ATOM 948 C CA . VAL A 1 118 ? 6.536 -5.302 -6.670 1.00 82.25 118 VAL A CA 1
ATOM 949 C C . VAL A 1 118 ? 7.697 -5.875 -7.466 1.00 82.25 118 VAL A C 1
ATOM 951 O O . VAL A 1 118 ? 7.491 -6.650 -8.393 1.00 82.25 118 VAL A O 1
ATOM 954 N N . ARG A 1 119 ? 8.924 -5.460 -7.157 1.00 82.62 119 ARG A N 1
ATOM 955 C CA . ARG A 1 119 ? 10.095 -6.055 -7.807 1.00 82.62 119 ARG A CA 1
ATOM 956 C C . ARG A 1 119 ? 10.179 -7.516 -7.407 1.00 82.62 119 ARG A C 1
ATOM 958 O O . ARG A 1 119 ? 10.055 -7.813 -6.220 1.00 82.62 119 ARG A O 1
ATOM 965 N N . HIS A 1 120 ? 10.440 -8.385 -8.369 1.00 78.44 120 HIS A N 1
ATOM 966 C CA . HIS A 1 120 ? 10.719 -9.768 -8.051 1.00 78.44 120 HIS A CA 1
ATOM 967 C C . HIS A 1 120 ? 12.124 -9.847 -7.448 1.00 78.44 120 HIS A C 1
ATOM 969 O O . HIS A 1 120 ? 13.138 -9.687 -8.137 1.00 78.44 120 HIS A O 1
ATOM 975 N N . GLU A 1 121 ? 12.202 -10.028 -6.132 1.00 63.66 121 GLU A N 1
ATOM 976 C CA . GLU A 1 121 ? 13.459 -10.352 -5.472 1.00 63.66 121 GLU A CA 1
ATOM 977 C C . GLU A 1 121 ? 13.780 -11.806 -5.817 1.00 63.66 121 GLU A C 1
ATOM 979 O O . GLU A 1 121 ? 13.282 -12.732 -5.184 1.00 63.66 121 GLU A O 1
ATOM 984 N N . ARG A 1 122 ? 14.611 -12.026 -6.845 1.00 57.22 122 ARG A N 1
ATOM 985 C CA . ARG A 1 122 ? 15.294 -13.315 -6.957 1.00 57.22 122 ARG A CA 1
ATOM 986 C C . ARG A 1 122 ? 16.159 -13.446 -5.712 1.00 57.22 122 ARG A C 1
ATOM 988 O O . ARG A 1 122 ? 17.177 -12.757 -5.613 1.00 57.22 122 ARG A O 1
ATOM 995 N N . ASP A 1 123 ? 15.727 -14.280 -4.769 1.00 46.72 123 ASP A N 1
ATOM 996 C CA . ASP A 1 123 ? 16.563 -14.728 -3.663 1.00 46.72 123 ASP A CA 1
ATOM 997 C C . ASP A 1 123 ? 17.937 -15.090 -4.244 1.00 46.72 123 ASP A C 1
ATOM 999 O O . ASP A 1 123 ? 18.056 -15.878 -5.186 1.00 46.72 123 ASP A O 1
ATOM 1003 N N . ARG A 1 124 ? 18.977 -14.406 -3.760 1.00 43.00 124 ARG A N 1
ATOM 1004 C CA . ARG A 1 124 ? 20.357 -14.739 -4.109 1.00 43.00 124 ARG A CA 1
ATOM 1005 C C . ARG A 1 124 ? 20.681 -16.078 -3.449 1.00 43.00 124 ARG A C 1
ATOM 1007 O O . ARG A 1 124 ? 20.995 -16.082 -2.260 1.00 43.00 124 ARG A O 1
ATOM 1014 N N . ASP A 1 125 ? 20.589 -17.162 -4.214 1.00 38.16 125 ASP A N 1
ATOM 1015 C CA . ASP A 1 125 ? 21.335 -18.402 -3.952 1.00 38.16 125 ASP A CA 1
ATOM 1016 C C . ASP A 1 125 ? 22.855 -18.145 -3.955 1.00 38.16 125 ASP A C 1
ATOM 1018 O O . ASP A 1 125 ? 23.332 -17.319 -4.778 1.00 38.16 125 ASP A O 1
#